Protein AF-A0A4Q1B457-F1 (afdb_monomer_lite)

pLDDT: mean 71.69, std 17.05, range [42.44, 96.44]

Sequence (99 aa):
MKTQLIAQIERELEMIMDTNDELAINKHLYTIETLARLAQESQSVSVVHQSTPKPKVEPAVTEQELKMMGAKVPDTNTNSKNLAVTDDGFGNGESLFDF

Radius of gyration: 23.81 Å; chains: 1; bounding box: 38×52×36 Å

Secondary structure (DSSP, 8-state):
-HHHHHHHHHHHHHHHHH---HHHHHHHHHHHHHHHHHHHHTT-SS-------------SS-HHHHHHTT--PPPTT---------TTS----S-S---

Foldseek 3Di:
DLVVLVVLLVVLVVVLVVDPDPVSNVVSVVVNVVSVVVSVVVVDPDDDDDDDPPPPPPPPADPVNCVVVVHDDDDPPDPPQPFDADPVRDGPRDDPDDD

Structure (mmCIF, N/CA/C/O backbone):
data_AF-A0A4Q1B457-F1
#
_entry.id   AF-A0A4Q1B457-F1
#
loop_
_atom_site.group_PDB
_atom_site.id
_atom_site.type_symbol
_atom_site.label_atom_id
_atom_site.label_alt_id
_atom_site.label_comp_id
_atom_site.label_asym_id
_atom_site.label_entity_id
_atom_site.label_seq_id
_atom_site.pdbx_PDB_ins_code
_atom_site.Cartn_x
_atom_site.Cartn_y
_atom_site.Cartn_z
_atom_site.occupancy
_atom_site.B_iso_or_equiv
_atom_site.auth_seq_id
_atom_site.auth_comp_id
_atom_site.auth_asym_id
_atom_site.auth_atom_id
_atom_site.pdbx_PDB_model_num
ATOM 1 N N . MET A 1 1 ? -11.363 -12.487 3.180 1.00 63.50 1 MET A N 1
ATOM 2 C CA . MET A 1 1 ? -10.325 -11.536 3.634 1.00 63.50 1 MET A CA 1
ATOM 3 C C . MET A 1 1 ? -9.016 -12.258 3.948 1.00 63.50 1 MET A C 1
ATOM 5 O O . MET A 1 1 ? -8.147 -12.219 3.094 1.00 63.50 1 MET A O 1
ATOM 9 N N . LYS A 1 2 ? -8.883 -13.016 5.051 1.00 74.88 2 LYS A N 1
ATOM 10 C CA . LYS A 1 2 ? -7.622 -13.721 5.400 1.00 74.88 2 LYS A CA 1
ATOM 11 C C . LYS A 1 2 ? -7.043 -14.607 4.284 1.00 74.88 2 LYS A C 1
ATOM 13 O O . LYS A 1 2 ? -5.855 -14.532 4.012 1.00 74.88 2 LYS A O 1
ATOM 18 N N . THR A 1 3 ? -7.883 -15.369 3.583 1.00 83.38 3 THR A N 1
ATOM 19 C CA . THR A 1 3 ? -7.453 -16.235 2.467 1.00 83.38 3 THR A CA 1
ATOM 20 C C . THR A 1 3 ? -6.836 -15.460 1.299 1.00 83.38 3 THR A C 1
ATOM 22 O O . THR A 1 3 ? -5.904 -15.945 0.675 1.00 83.38 3 THR A O 1
ATOM 25 N N . GLN A 1 4 ? -7.325 -14.246 1.016 1.00 87.31 4 GLN A N 1
ATOM 26 C CA . GLN A 1 4 ? -6.774 -13.407 -0.057 1.00 87.31 4 GLN A CA 1
ATOM 27 C C . GLN A 1 4 ? -5.407 -12.841 0.336 1.00 87.31 4 GLN A C 1
ATOM 29 O O . GLN A 1 4 ? -4.517 -12.771 -0.501 1.00 87.31 4 GLN A O 1
ATOM 34 N N . LEU A 1 5 ? -5.230 -12.493 1.615 1.00 88.69 5 LEU A N 1
ATOM 35 C CA . LEU A 1 5 ? -3.956 -12.002 2.133 1.00 88.69 5 LEU A CA 1
ATOM 36 C C . LEU A 1 5 ? -2.872 -13.085 2.116 1.00 88.69 5 LEU A C 1
ATOM 38 O O . LEU A 1 5 ? -1.743 -12.824 1.722 1.00 88.69 5 LEU A O 1
ATOM 42 N N . ILE A 1 6 ? -3.236 -14.309 2.508 1.00 90.62 6 ILE A N 1
ATOM 43 C CA . ILE A 1 6 ? -2.336 -15.468 2.457 1.00 90.62 6 ILE A CA 1
ATOM 44 C C . ILE A 1 6 ? -1.913 -15.742 1.009 1.00 90.62 6 ILE A C 1
ATOM 46 O O . ILE A 1 6 ? -0.721 -15.829 0.744 1.00 90.62 6 ILE A O 1
ATOM 50 N N . ALA A 1 7 ? -2.861 -15.759 0.065 1.00 93.25 7 ALA A N 1
ATOM 51 C CA . ALA A 1 7 ? -2.553 -15.952 -1.354 1.00 93.25 7 ALA A CA 1
ATOM 52 C C . ALA A 1 7 ? -1.632 -14.853 -1.927 1.00 93.25 7 ALA A C 1
ATOM 54 O O . ALA A 1 7 ? -0.799 -15.121 -2.789 1.00 93.25 7 ALA A O 1
ATOM 55 N N . GLN A 1 8 ? -1.756 -13.608 -1.451 1.00 92.69 8 GLN A N 1
ATOM 56 C CA . GLN A 1 8 ? -0.844 -12.525 -1.835 1.00 92.69 8 GLN A CA 1
ATOM 57 C C . GLN A 1 8 ? 0.564 -12.727 -1.270 1.00 92.69 8 GLN A C 1
ATOM 59 O O . GLN A 1 8 ? 1.532 -12.527 -1.996 1.00 92.69 8 GLN A O 1
ATOM 64 N N . ILE A 1 9 ? 0.688 -13.158 -0.012 1.00 92.38 9 ILE A N 1
ATOM 65 C CA . ILE A 1 9 ? 1.990 -13.462 0.599 1.00 92.38 9 ILE A CA 1
ATOM 66 C C . ILE A 1 9 ? 2.682 -14.615 -0.140 1.00 92.38 9 ILE A C 1
ATOM 68 O O . ILE A 1 9 ? 3.871 -14.523 -0.425 1.00 92.38 9 ILE A O 1
ATOM 72 N N . GLU A 1 10 ? 1.948 -15.672 -0.494 1.00 93.12 10 GLU A N 1
ATOM 73 C CA . GLU A 1 10 ? 2.481 -16.803 -1.269 1.00 93.12 10 GLU A CA 1
ATOM 74 C C . GLU A 1 10 ? 3.024 -16.355 -2.630 1.00 93.12 10 GLU A C 1
ATOM 76 O O . GLU A 1 10 ? 4.134 -16.726 -3.006 1.00 93.12 10 GLU A O 1
ATOM 81 N N . ARG A 1 11 ? 2.285 -15.489 -3.332 1.00 93.81 11 ARG A N 1
ATOM 82 C CA . ARG A 1 11 ? 2.728 -14.922 -4.608 1.00 93.81 11 ARG A CA 1
ATOM 83 C C . ARG A 1 11 ? 3.998 -14.084 -4.464 1.00 93.81 11 ARG A C 1
ATOM 85 O O . ARG A 1 11 ? 4.897 -14.197 -5.288 1.00 93.81 11 ARG A O 1
ATOM 92 N N . GLU A 1 12 ? 4.076 -13.218 -3.456 1.00 92.19 12 GLU A N 1
ATOM 93 C CA . GLU A 1 12 ? 5.276 -12.396 -3.238 1.00 92.19 12 GLU A CA 1
ATOM 94 C C . GLU A 1 12 ? 6.498 -13.264 -2.892 1.00 92.19 12 GLU A C 1
ATOM 96 O O . GLU A 1 12 ? 7.606 -12.957 -3.324 1.00 92.19 12 GLU A O 1
ATOM 101 N N . LEU A 1 13 ? 6.307 -14.381 -2.178 1.00 92.50 13 LEU A N 1
ATOM 102 C CA . LEU A 1 13 ? 7.374 -15.353 -1.922 1.00 92.50 13 LEU A CA 1
ATOM 103 C C . LEU A 1 13 ? 7.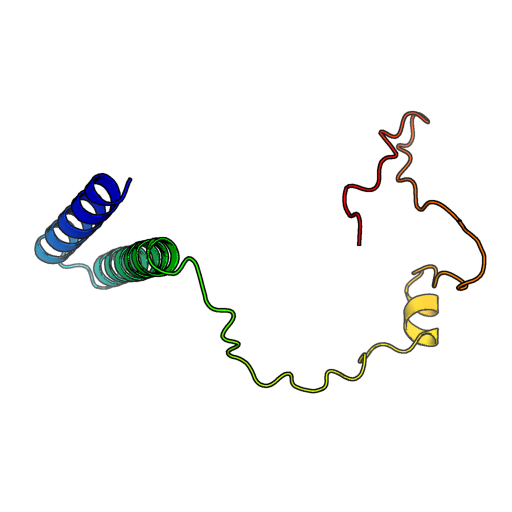859 -16.033 -3.208 1.00 92.50 13 LEU A C 1
ATOM 105 O O . LEU A 1 13 ? 9.064 -16.164 -3.396 1.00 92.50 13 LEU A O 1
ATOM 109 N N . GLU A 1 14 ? 6.950 -16.416 -4.105 1.00 93.69 14 GLU A N 1
ATOM 110 C CA . GLU A 1 14 ? 7.295 -16.971 -5.421 1.00 93.69 14 GLU A CA 1
ATOM 111 C C . GLU A 1 14 ? 8.101 -15.962 -6.258 1.00 93.69 14 GLU A C 1
ATOM 113 O O . GLU A 1 14 ? 9.164 -16.289 -6.782 1.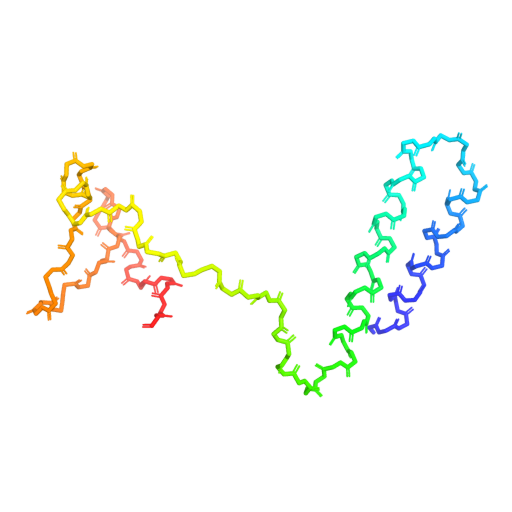00 93.69 14 GLU A O 1
ATOM 118 N N . MET A 1 15 ? 7.679 -14.693 -6.272 1.00 91.06 15 MET A N 1
ATOM 119 C CA . MET A 1 15 ? 8.391 -13.617 -6.974 1.00 91.06 15 MET A CA 1
ATOM 120 C C . MET A 1 15 ? 9.825 -13.411 -6.458 1.00 91.06 15 MET A C 1
ATOM 122 O O . MET A 1 15 ? 10.721 -13.121 -7.254 1.00 91.06 15 MET A O 1
ATOM 126 N N . ILE A 1 16 ? 10.073 -13.576 -5.151 1.00 91.44 16 ILE A N 1
ATOM 127 C CA . ILE A 1 16 ? 11.428 -13.521 -4.569 1.00 91.44 16 ILE A CA 1
ATOM 128 C C . ILE A 1 16 ? 12.301 -14.663 -5.090 1.00 91.44 16 ILE A C 1
ATOM 130 O O . ILE A 1 16 ? 13.486 -14.455 -5.331 1.00 91.44 16 ILE A O 1
ATOM 134 N N . MET A 1 17 ? 11.738 -15.861 -5.265 1.00 87.69 17 MET A N 1
ATOM 135 C CA . MET A 1 17 ? 12.498 -17.016 -5.755 1.00 87.69 17 MET A CA 1
ATOM 136 C C . MET A 1 17 ? 12.916 -16.857 -7.221 1.00 87.69 17 MET A C 1
ATOM 138 O O . MET A 1 17 ? 13.985 -17.332 -7.603 1.00 87.69 17 MET A O 1
ATOM 142 N N . ASP A 1 18 ? 12.108 -16.158 -8.017 1.00 89.69 18 ASP A N 1
ATOM 143 C CA . ASP A 1 18 ? 12.379 -15.919 -9.437 1.00 89.69 18 ASP A CA 1
ATOM 144 C C . ASP A 1 18 ? 13.274 -14.692 -9.692 1.00 89.69 18 ASP A C 1
ATOM 146 O O . ASP A 1 18 ? 13.879 -14.555 -10.764 1.00 89.69 18 ASP A O 1
ATOM 150 N N . THR A 1 19 ? 13.380 -13.775 -8.726 1.00 90.69 19 THR A N 1
ATOM 151 C CA . THR A 1 19 ? 14.169 -12.545 -8.868 1.00 90.69 19 THR A CA 1
ATOM 152 C C . THR A 1 19 ? 15.620 -12.736 -8.423 1.00 90.69 19 THR A C 1
ATOM 154 O O . THR A 1 19 ? 15.914 -13.269 -7.363 1.00 90.69 19 THR A O 1
ATOM 157 N N . ASN A 1 20 ? 16.557 -12.248 -9.244 1.00 88.31 20 ASN A N 1
ATOM 158 C CA . ASN A 1 20 ? 18.000 -12.252 -8.946 1.00 88.31 20 ASN A CA 1
ATOM 159 C C . ASN A 1 20 ? 18.542 -10.850 -8.599 1.00 88.31 20 ASN A C 1
ATOM 161 O O . ASN A 1 20 ? 19.735 -10.689 -8.357 1.00 88.31 20 ASN A O 1
ATOM 165 N N . ASP A 1 21 ? 17.680 -9.828 -8.616 1.00 94.44 21 ASP A N 1
ATOM 166 C CA . ASP A 1 21 ? 18.032 -8.447 -8.285 1.00 94.44 21 ASP A CA 1
ATOM 167 C C . ASP A 1 21 ? 17.756 -8.166 -6.804 1.00 94.44 21 ASP A C 1
ATOM 169 O O . ASP A 1 21 ? 16.621 -8.271 -6.336 1.00 94.44 21 ASP A O 1
ATOM 173 N N . GLU A 1 22 ? 18.791 -7.762 -6.072 1.00 92.19 22 GLU A N 1
ATOM 174 C CA . GLU A 1 22 ? 18.724 -7.460 -4.642 1.00 92.19 22 GLU A CA 1
ATOM 175 C C . GLU A 1 22 ? 17.724 -6.336 -4.333 1.00 92.19 22 GLU A C 1
ATOM 177 O O . GLU A 1 22 ? 17.007 -6.385 -3.329 1.00 92.19 22 GLU A O 1
ATOM 182 N N . LEU A 1 23 ? 17.613 -5.332 -5.208 1.00 93.69 23 LEU A N 1
ATOM 183 C CA . LEU A 1 23 ? 16.649 -4.249 -5.015 1.00 93.69 23 LEU A CA 1
ATOM 184 C C . LEU A 1 23 ? 15.206 -4.751 -5.165 1.00 93.69 23 LEU A C 1
ATOM 186 O O . LEU A 1 23 ? 14.326 -4.323 -4.414 1.00 93.69 23 LEU A O 1
ATOM 190 N N . ALA A 1 24 ? 14.954 -5.647 -6.121 1.00 90.25 24 ALA A N 1
ATOM 191 C CA . ALA A 1 24 ? 13.650 -6.278 -6.299 1.00 90.25 24 ALA A CA 1
ATOM 192 C C . ALA A 1 24 ? 13.293 -7.158 -5.091 1.00 90.25 24 ALA A C 1
ATOM 194 O O . ALA A 1 24 ? 12.198 -7.022 -4.545 1.00 90.25 24 ALA A O 1
ATOM 195 N N . ILE A 1 25 ? 14.242 -7.962 -4.603 1.00 94.94 25 ILE A N 1
ATOM 196 C CA . ILE A 1 25 ? 14.063 -8.810 -3.416 1.00 94.94 25 ILE A CA 1
ATOM 197 C C . ILE A 1 25 ? 13.685 -7.970 -2.189 1.00 94.94 25 ILE A C 1
ATOM 199 O O . ILE A 1 25 ? 12.724 -8.298 -1.496 1.00 94.94 25 ILE A O 1
ATOM 203 N N . ASN A 1 26 ? 14.373 -6.850 -1.943 1.00 94.62 26 ASN A N 1
ATOM 204 C CA . ASN A 1 26 ? 14.061 -5.966 -0.813 1.00 94.62 26 ASN A CA 1
ATOM 205 C C . ASN A 1 26 ? 12.640 -5.382 -0.889 1.00 94.62 26 ASN A C 1
ATOM 207 O O . ASN A 1 26 ? 11.964 -5.260 0.134 1.00 94.62 26 ASN A O 1
ATOM 211 N N . LYS A 1 27 ? 12.160 -5.047 -2.094 1.00 95.19 27 LYS A N 1
ATOM 212 C CA . LYS A 1 27 ? 10.786 -4.558 -2.294 1.00 95.19 27 LYS A CA 1
ATOM 213 C C . LYS A 1 27 ? 9.757 -5.641 -1.986 1.00 95.19 27 LYS A C 1
ATOM 215 O O . LYS A 1 27 ? 8.811 -5.373 -1.252 1.00 95.19 27 LYS A O 1
ATOM 220 N N . HIS A 1 28 ? 9.953 -6.850 -2.509 1.00 94.69 28 HIS A N 1
ATOM 221 C CA . HIS A 1 28 ? 9.061 -7.978 -2.239 1.00 94.69 28 HIS A CA 1
ATOM 222 C C . HIS A 1 28 ? 9.048 -8.339 -0.747 1.00 94.69 28 HIS A C 1
ATOM 224 O O . HIS A 1 28 ? 7.982 -8.520 -0.161 1.00 94.69 28 HIS A O 1
ATOM 230 N N . LEU A 1 29 ? 10.214 -8.340 -0.094 1.00 94.75 29 LEU A N 1
ATOM 231 C CA . LEU A 1 29 ? 10.329 -8.597 1.341 1.00 94.75 29 LEU A CA 1
ATOM 232 C C . LEU A 1 29 ? 9.569 -7.558 2.181 1.00 94.75 29 LEU A C 1
ATOM 234 O O . LEU A 1 29 ? 8.844 -7.926 3.105 1.00 94.75 29 LEU A O 1
ATOM 238 N N . TYR A 1 30 ? 9.684 -6.273 1.835 1.00 96.44 30 TYR A N 1
ATOM 239 C CA . TYR A 1 30 ? 8.926 -5.206 2.489 1.00 96.44 30 TYR A CA 1
ATOM 240 C C . TYR A 1 30 ? 7.411 -5.384 2.309 1.00 96.44 30 TYR A C 1
ATOM 242 O O . TYR A 1 30 ? 6.643 -5.268 3.269 1.00 96.44 30 TYR A O 1
ATOM 250 N N . THR A 1 31 ? 6.962 -5.734 1.101 1.00 95.31 31 THR A N 1
ATOM 251 C CA . THR A 1 31 ? 5.548 -6.040 0.847 1.00 95.31 31 THR A CA 1
ATOM 252 C C . THR A 1 31 ? 5.069 -7.192 1.732 1.00 95.31 31 THR A C 1
ATOM 254 O O . THR A 1 31 ? 4.031 -7.074 2.381 1.00 95.31 31 THR A O 1
ATOM 257 N N . ILE A 1 32 ? 5.847 -8.269 1.854 1.00 94.25 32 ILE A N 1
ATOM 258 C CA . ILE A 1 32 ? 5.512 -9.398 2.732 1.00 94.25 32 ILE A CA 1
ATOM 259 C C . ILE A 1 32 ? 5.408 -8.959 4.197 1.00 94.25 32 ILE A C 1
ATOM 261 O O . ILE A 1 32 ? 4.447 -9.337 4.867 1.00 94.25 32 ILE A O 1
ATOM 265 N N . GLU A 1 33 ? 6.340 -8.143 4.701 1.00 94.19 33 GLU A N 1
ATOM 266 C CA . GLU A 1 33 ? 6.297 -7.636 6.082 1.00 94.19 33 GLU A CA 1
ATOM 267 C C . GLU A 1 33 ? 5.001 -6.855 6.349 1.00 94.19 33 GLU A C 1
ATOM 269 O O . GLU A 1 33 ? 4.331 -7.067 7.365 1.00 94.19 33 GLU A O 1
ATOM 274 N N . THR A 1 34 ? 4.616 -5.973 5.423 1.00 93.06 34 THR A N 1
ATOM 275 C CA . THR A 1 34 ? 3.391 -5.171 5.555 1.00 93.06 34 THR A CA 1
ATOM 276 C C . THR A 1 34 ? 2.127 -6.032 5.505 1.00 93.06 34 THR A C 1
ATOM 278 O O . THR A 1 34 ? 1.243 -5.864 6.350 1.00 93.06 34 THR A O 1
ATOM 281 N N . LEU A 1 35 ? 2.057 -7.009 4.592 1.00 91.81 35 LEU A N 1
ATOM 282 C CA . LEU A 1 35 ? 0.944 -7.959 4.513 1.00 91.81 35 LEU A CA 1
ATOM 283 C C . LEU A 1 35 ? 0.861 -8.840 5.769 1.00 91.81 35 LEU A C 1
ATOM 285 O O . LEU A 1 35 ? -0.229 -9.057 6.299 1.00 91.81 35 LEU A O 1
ATOM 289 N N . ALA A 1 36 ? 1.994 -9.305 6.299 1.00 91.31 36 ALA A N 1
ATOM 290 C CA . ALA A 1 36 ? 2.040 -10.098 7.525 1.00 91.31 36 ALA A CA 1
ATOM 291 C C . ALA A 1 36 ? 1.572 -9.294 8.750 1.00 91.31 36 ALA A C 1
ATOM 293 O O . ALA A 1 36 ? 0.784 -9.799 9.554 1.00 91.31 36 ALA A O 1
ATOM 294 N N . ARG A 1 37 ? 1.987 -8.024 8.862 1.00 90.62 37 ARG A N 1
ATOM 295 C CA . ARG A 1 37 ? 1.487 -7.101 9.894 1.00 90.62 37 ARG A CA 1
ATOM 296 C C . ARG A 1 37 ? -0.025 -6.921 9.815 1.00 90.62 37 ARG A C 1
ATOM 298 O O . ARG A 1 37 ? -0.702 -7.073 10.828 1.00 90.62 37 ARG A O 1
ATOM 305 N N . LEU A 1 38 ? -0.564 -6.684 8.620 1.00 89.06 38 LEU A N 1
ATOM 306 C CA . LEU A 1 38 ? -2.008 -6.539 8.419 1.00 89.06 38 LEU A CA 1
ATOM 307 C C . LEU A 1 38 ? -2.770 -7.829 8.784 1.00 89.06 38 LEU A C 1
ATOM 309 O O . LEU A 1 38 ? -3.851 -7.779 9.379 1.00 89.06 38 LEU A O 1
ATOM 313 N N . ALA A 1 39 ? -2.201 -9.000 8.473 1.00 86.38 39 ALA A N 1
ATOM 314 C CA . ALA A 1 39 ? -2.765 -10.292 8.866 1.00 86.38 39 ALA A CA 1
ATOM 315 C C . ALA A 1 39 ? -2.831 -10.452 10.392 1.00 86.38 39 ALA A C 1
ATOM 317 O O . ALA A 1 39 ? -3.805 -11.006 10.913 1.00 86.38 39 ALA A O 1
ATOM 318 N N . GLN A 1 40 ? -1.797 -9.979 11.091 1.00 83.62 40 GLN A N 1
ATOM 319 C CA . GLN A 1 40 ? -1.678 -10.041 12.544 1.00 83.62 40 GLN A CA 1
ATOM 320 C C . GLN A 1 40 ? -2.636 -9.063 13.232 1.00 83.62 40 GLN A C 1
ATOM 322 O O . GLN A 1 40 ? -3.343 -9.458 14.157 1.00 83.62 40 GLN A O 1
ATOM 327 N N . GLU A 1 41 ? -2.753 -7.836 12.727 1.00 75.62 41 GLU A N 1
ATOM 328 C CA . GLU A 1 41 ? -3.714 -6.844 13.223 1.00 75.62 41 GLU A CA 1
ATOM 329 C C . GLU A 1 41 ? -5.168 -7.310 13.028 1.00 75.62 41 GLU A C 1
ATOM 331 O O . GLU A 1 41 ? -6.011 -7.152 13.909 1.00 75.62 41 GLU A O 1
ATOM 336 N N . SER A 1 42 ? -5.440 -8.032 11.934 1.00 64.38 42 SER A N 1
ATOM 337 C CA . SER A 1 42 ? -6.734 -8.685 11.672 1.00 64.38 42 SER A CA 1
ATOM 338 C C . SER A 1 42 ? -7.047 -9.880 12.598 1.00 64.38 42 SER A C 1
ATOM 340 O O . SER A 1 42 ? -8.123 -10.480 12.494 1.00 64.38 42 SER A O 1
ATOM 342 N N . GLN A 1 43 ? -6.109 -10.305 13.453 1.00 61.31 43 GLN A N 1
ATOM 343 C CA . GLN A 1 43 ? -6.321 -11.319 14.499 1.00 61.31 43 GLN A CA 1
ATOM 344 C C . GLN A 1 43 ? -6.540 -10.679 15.879 1.00 61.31 43 GLN A C 1
ATOM 346 O O . GLN A 1 43 ? -7.214 -11.273 16.718 1.00 61.31 43 GLN A O 1
ATOM 351 N N . SER A 1 44 ? -6.023 -9.472 16.113 1.00 50.00 44 SER A N 1
ATOM 352 C CA . SER A 1 44 ? -6.114 -8.767 17.392 1.00 50.00 44 SER A CA 1
ATOM 353 C C . SER A 1 44 ? -7.290 -7.789 17.429 1.00 50.00 44 SER A C 1
ATOM 355 O O . SER A 1 44 ? -7.106 -6.575 17.476 1.00 50.00 44 SER A O 1
ATOM 357 N N . VAL A 1 45 ? -8.521 -8.306 17.489 1.00 54.06 45 VAL A N 1
ATOM 358 C CA . VAL A 1 45 ? -9.570 -7.571 18.212 1.00 54.06 45 VAL A CA 1
ATOM 359 C C . VAL A 1 45 ? -9.324 -7.874 19.685 1.00 54.06 45 VAL A C 1
ATOM 361 O O . VAL A 1 45 ? -9.499 -9.012 20.113 1.00 54.06 45 VAL A O 1
ATOM 364 N N . SER A 1 46 ? -8.925 -6.851 20.442 1.00 51.19 46 SER A N 1
ATOM 365 C CA . SER A 1 46 ? -8.391 -6.893 21.817 1.00 51.19 46 SER A CA 1
ATOM 366 C C . SER A 1 46 ? -6.873 -7.084 21.849 1.00 51.19 46 SER A C 1
ATOM 368 O O . SER A 1 46 ? -6.367 -8.196 21.833 1.00 51.19 46 SER A O 1
ATOM 370 N N . VAL A 1 47 ? -6.116 -5.992 21.868 1.00 45.62 47 VAL A N 1
ATOM 371 C CA . VAL A 1 47 ? -5.566 -5.402 23.097 1.00 45.62 47 VAL A CA 1
ATOM 372 C C . VAL A 1 47 ? -4.739 -4.182 22.680 1.00 45.62 47 VAL A C 1
ATOM 374 O O . VAL A 1 47 ? -3.816 -4.270 21.875 1.00 45.62 47 VAL A O 1
ATOM 377 N N . VAL A 1 48 ? -5.073 -3.038 23.269 1.00 53.19 48 VAL A N 1
ATOM 378 C CA . VAL A 1 48 ? -4.217 -1.853 23.315 1.00 53.19 48 VAL A CA 1
ATOM 379 C C . VAL A 1 48 ? -2.886 -2.252 23.960 1.00 53.19 48 VAL A C 1
ATOM 381 O O . VAL A 1 48 ? -2.814 -2.391 25.174 1.00 53.19 48 VAL A O 1
ATOM 384 N N . HIS A 1 49 ? -1.831 -2.436 23.169 1.00 44.88 49 HIS A N 1
ATOM 385 C CA . HIS A 1 49 ? -0.456 -2.461 23.672 1.00 44.88 49 HIS A CA 1
ATOM 386 C C . HIS A 1 49 ? 0.452 -1.623 22.768 1.00 44.88 49 HIS A C 1
ATOM 388 O O . HIS A 1 49 ? 1.137 -2.096 21.869 1.00 44.88 49 HIS A O 1
ATOM 394 N N . GLN A 1 50 ? 0.392 -0.319 23.026 1.00 58.75 50 GLN A N 1
ATOM 395 C CA . GLN A 1 50 ? 1.537 0.490 23.443 1.00 58.75 50 GLN A CA 1
ATOM 396 C C . GLN A 1 50 ? 2.926 -0.072 23.084 1.00 58.75 50 GLN A C 1
ATOM 398 O O . GLN A 1 50 ? 3.451 -0.960 23.750 1.00 58.75 50 GLN A O 1
ATOM 403 N N . SER A 1 51 ? 3.578 0.545 22.101 1.00 50.31 51 SER A N 1
ATOM 404 C CA . SER A 1 51 ? 5.037 0.509 21.973 1.00 50.31 51 SER A CA 1
ATOM 405 C C . SER A 1 51 ? 5.561 1.812 21.372 1.00 50.31 51 SER A C 1
ATOM 407 O O . SER A 1 51 ? 5.848 1.913 20.193 1.00 50.31 51 SER A O 1
ATOM 409 N N . THR A 1 52 ? 5.684 2.829 22.223 1.00 49.25 52 THR A N 1
ATOM 410 C CA . THR A 1 52 ? 6.901 3.648 22.350 1.00 49.25 52 THR A CA 1
ATOM 411 C C . THR A 1 52 ? 6.881 4.298 23.741 1.00 49.25 52 THR A C 1
ATOM 413 O O . THR A 1 52 ? 5.812 4.716 24.204 1.00 49.25 52 THR A O 1
ATOM 416 N N . PRO A 1 53 ? 8.013 4.394 24.464 1.00 49.19 53 PRO A N 1
ATOM 417 C CA . PRO A 1 53 ? 8.106 5.373 25.533 1.00 49.19 53 PRO A CA 1
ATOM 418 C C . PRO A 1 53 ? 7.949 6.735 24.861 1.00 49.19 53 PRO A C 1
ATOM 420 O O . PRO A 1 53 ? 8.750 7.090 24.001 1.00 49.19 53 PRO A O 1
ATOM 423 N N . LYS A 1 54 ? 6.899 7.480 25.213 1.00 44.94 54 LYS A N 1
ATOM 424 C CA . LYS A 1 54 ? 6.812 8.900 24.877 1.00 44.94 54 LYS A CA 1
ATOM 425 C C . LYS A 1 54 ? 8.130 9.536 25.341 1.00 44.94 54 LYS A C 1
ATOM 427 O O . LYS A 1 54 ? 8.341 9.572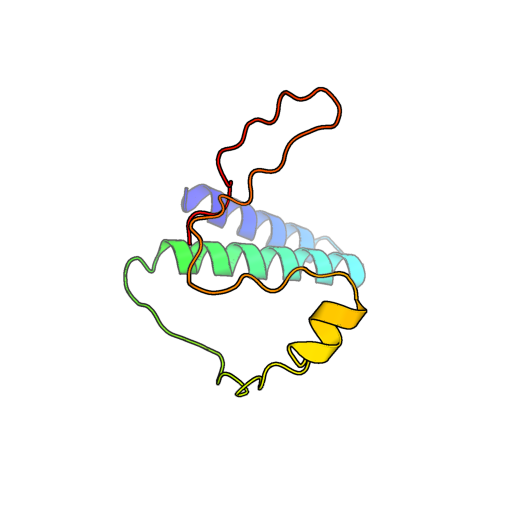 26.558 1.00 44.94 54 LYS A O 1
ATOM 432 N N . PRO A 1 55 ? 9.008 10.068 24.468 1.00 42.44 55 PRO A N 1
ATOM 433 C CA . PRO A 1 55 ? 9.785 11.192 24.934 1.00 42.44 55 PRO A CA 1
ATOM 434 C C . PRO A 1 55 ? 8.735 12.221 25.338 1.00 42.44 55 PRO A C 1
ATOM 436 O O . PRO A 1 55 ? 7.766 12.470 24.615 1.00 42.44 55 PRO A O 1
ATOM 439 N N . LYS A 1 56 ? 8.855 12.730 26.557 1.00 51.22 56 LYS A N 1
ATOM 440 C CA . LYS A 1 56 ? 8.131 13.913 26.988 1.00 51.22 56 LYS A CA 1
ATOM 441 C C . LYS A 1 56 ? 8.594 15.024 26.046 1.00 51.22 56 LYS A C 1
ATOM 443 O O . LYS A 1 56 ? 9.612 15.656 26.295 1.00 51.22 56 LYS A O 1
ATOM 448 N N . VAL A 1 57 ? 7.924 15.157 24.903 1.00 51.75 57 VAL A N 1
ATOM 449 C CA . VAL A 1 57 ? 8.089 16.290 24.006 1.00 51.75 57 VAL A CA 1
ATOM 450 C C . VAL A 1 57 ? 7.439 17.428 24.764 1.00 51.75 57 VAL A C 1
ATOM 452 O O . VAL A 1 57 ? 6.228 17.631 24.717 1.00 51.75 57 VAL A O 1
ATOM 455 N N . GLU A 1 58 ? 8.249 18.098 25.575 1.00 58.22 58 GLU A N 1
ATOM 456 C CA . GLU A 1 58 ? 8.003 19.496 25.877 1.00 58.22 58 GLU A CA 1
ATOM 457 C C . GLU A 1 58 ? 7.714 20.170 24.532 1.00 58.22 58 GLU A C 1
ATOM 459 O O . GLU A 1 58 ? 8.443 19.903 23.569 1.00 58.22 58 GLU A O 1
ATOM 464 N N . PRO A 1 59 ? 6.621 20.938 24.400 1.00 55.44 59 PRO A N 1
ATOM 465 C CA . PRO A 1 59 ? 6.337 21.613 23.150 1.00 55.44 59 PRO A CA 1
ATOM 466 C C . PRO A 1 59 ? 7.530 22.523 22.858 1.00 55.44 59 PRO A C 1
ATOM 468 O O . PRO A 1 59 ? 7.716 23.544 23.509 1.00 55.44 59 PRO A O 1
ATOM 471 N N . ALA A 1 60 ? 8.365 22.126 21.896 1.00 61.09 60 ALA A N 1
ATOM 472 C CA . ALA A 1 60 ? 9.581 22.836 21.503 1.00 61.09 60 ALA A CA 1
ATOM 473 C C . ALA A 1 60 ? 9.279 24.154 20.762 1.00 61.09 60 ALA A C 1
ATOM 475 O O . ALA A 1 60 ? 10.131 24.677 20.055 1.00 61.09 60 ALA A O 1
ATOM 476 N N . VAL A 1 61 ? 8.047 24.653 20.885 1.00 63.06 61 VAL A N 1
ATOM 477 C CA . VAL A 1 61 ? 7.579 25.901 20.304 1.00 63.06 61 VAL A CA 1
ATOM 478 C C . VAL A 1 61 ? 6.726 26.588 21.359 1.00 63.06 61 VAL A C 1
ATOM 480 O O . VAL A 1 61 ? 5.660 26.104 21.746 1.00 63.06 61 VAL A O 1
ATOM 483 N N . THR A 1 62 ? 7.228 27.710 21.850 1.00 71.94 62 THR A N 1
ATOM 484 C CA . THR A 1 62 ? 6.575 28.532 22.866 1.00 71.94 62 THR A CA 1
ATOM 485 C C . THR A 1 62 ? 5.378 29.255 22.247 1.00 71.94 62 THR A C 1
ATOM 487 O O . THR A 1 62 ? 5.384 29.599 21.065 1.00 71.94 62 THR A O 1
ATOM 490 N N . GLU A 1 63 ? 4.358 29.576 23.041 1.00 70.06 63 GLU A N 1
ATOM 491 C CA . GLU A 1 63 ? 3.192 30.360 22.592 1.00 70.06 63 GLU A CA 1
ATOM 492 C C . GLU A 1 63 ? 3.590 31.690 21.924 1.00 70.06 63 GLU A C 1
ATOM 494 O O . GLU A 1 63 ? 2.961 32.145 20.965 1.00 70.06 63 GLU A O 1
ATOM 499 N N . GLN A 1 64 ? 4.683 32.297 22.394 1.00 69.50 64 GLN A N 1
ATOM 500 C CA . GLN A 1 64 ? 5.266 33.491 21.787 1.00 69.50 64 GLN A CA 1
ATOM 501 C C . GLN A 1 64 ? 5.842 33.225 20.389 1.00 69.50 64 GLN A C 1
ATOM 503 O O . GLN A 1 64 ? 5.645 34.049 19.497 1.00 69.50 64 GLN A O 1
ATOM 508 N N . GLU A 1 65 ? 6.505 32.088 20.171 1.00 67.25 65 GLU A N 1
ATOM 509 C CA . GLU A 1 65 ? 7.039 31.701 18.857 1.00 67.25 65 GLU A CA 1
ATOM 510 C C . GLU A 1 65 ? 5.907 31.405 17.869 1.00 67.25 65 GLU A C 1
ATOM 512 O O . GLU A 1 65 ? 5.949 31.871 16.731 1.00 67.25 65 GLU A O 1
ATOM 517 N N . LEU A 1 66 ? 4.836 30.735 18.315 1.00 69.62 66 LEU A N 1
ATOM 518 C CA . LEU A 1 66 ? 3.632 30.519 17.502 1.00 69.62 66 LEU A CA 1
ATOM 519 C C . LEU A 1 66 ? 3.029 31.845 17.020 1.00 69.62 66 LEU A C 1
ATOM 521 O O . LEU A 1 66 ? 2.695 31.988 15.842 1.00 69.62 66 LEU A O 1
ATOM 525 N N . LYS A 1 67 ? 2.967 32.850 17.901 1.00 73.19 67 LYS A N 1
ATOM 526 C CA . LYS A 1 67 ? 2.478 34.186 17.545 1.00 73.19 67 LYS A CA 1
ATOM 527 C C . LYS A 1 67 ? 3.381 34.893 16.530 1.00 73.19 67 LYS A C 1
ATOM 529 O O . LYS A 1 67 ? 2.871 35.578 15.645 1.00 73.19 67 LYS A O 1
ATOM 534 N N . MET A 1 68 ? 4.701 34.717 16.625 1.00 74.12 68 MET A N 1
ATOM 535 C CA . MET A 1 68 ? 5.655 35.286 15.662 1.00 74.12 68 MET A CA 1
ATOM 536 C C . MET A 1 68 ? 5.584 34.614 14.285 1.00 74.12 68 MET A C 1
ATOM 538 O O . MET A 1 68 ? 5.840 35.274 13.283 1.00 74.12 68 MET A O 1
ATOM 542 N N . MET A 1 69 ? 5.179 33.343 14.213 1.00 73.25 69 MET A N 1
ATOM 543 C CA . MET A 1 69 ? 4.958 32.630 12.946 1.00 73.25 69 MET A CA 1
ATOM 544 C C . MET A 1 69 ? 3.575 32.883 12.324 1.00 73.25 69 MET A C 1
ATOM 546 O O . MET A 1 69 ? 3.220 32.263 11.324 1.00 73.25 69 MET A O 1
ATOM 550 N N . GLY A 1 70 ? 2.780 33.791 12.899 1.00 62.91 70 GLY A N 1
ATOM 551 C CA .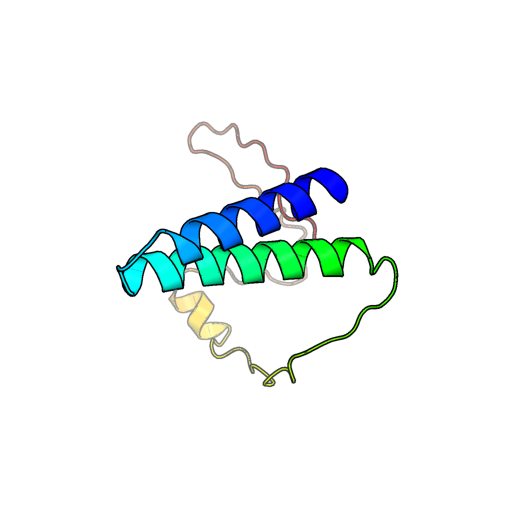 GLY A 1 70 ? 1.448 34.130 12.396 1.00 62.91 70 GLY A CA 1
ATOM 552 C C . GLY A 1 70 ? 0.364 33.107 12.747 1.00 62.91 70 GLY A C 1
ATOM 553 O O . GLY A 1 70 ? -0.766 33.241 12.276 1.00 62.91 70 GLY A O 1
ATOM 554 N N . ALA A 1 71 ? 0.665 32.116 13.595 1.00 63.56 71 ALA A N 1
ATOM 555 C CA . ALA A 1 71 ? -0.354 31.228 14.132 1.00 63.56 71 ALA A CA 1
ATOM 556 C C . ALA A 1 71 ? -1.185 31.979 15.185 1.00 63.56 71 ALA A C 1
ATOM 558 O O . ALA A 1 71 ? -0.655 32.580 16.124 1.00 63.56 71 ALA A O 1
ATOM 559 N N . LYS A 1 72 ? -2.514 31.948 15.040 1.00 63.22 72 LYS A N 1
ATOM 560 C CA . LYS A 1 72 ? -3.430 32.428 16.078 1.00 63.22 72 LYS A CA 1
ATOM 561 C C . LYS A 1 72 ? -3.520 31.369 17.172 1.00 63.22 72 LYS A C 1
ATOM 563 O O . LYS A 1 72 ? -4.104 30.313 16.954 1.00 63.22 72 LYS A O 1
ATOM 568 N N . VAL A 1 73 ? -2.944 31.659 18.336 1.00 61.50 73 VAL A N 1
ATOM 569 C CA . VAL A 1 73 ? -3.156 30.859 19.548 1.00 61.50 73 VAL A CA 1
ATOM 570 C C . VAL A 1 73 ? -4.607 31.090 19.998 1.00 61.50 73 VAL A C 1
ATOM 572 O O . VAL A 1 73 ? -4.979 32.248 20.198 1.00 61.50 73 VAL A O 1
ATOM 575 N N . PRO A 1 74 ? -5.456 30.051 20.084 1.00 62.00 74 PRO A N 1
ATOM 576 C CA . PRO A 1 74 ? -6.837 30.221 20.511 1.00 62.00 74 PRO A CA 1
ATOM 577 C C . PRO A 1 74 ? -6.879 30.518 22.012 1.00 62.00 74 PRO A C 1
ATOM 579 O O . PRO A 1 74 ? -6.481 29.690 22.829 1.00 62.00 74 PRO A O 1
ATOM 582 N N . ASP A 1 75 ? -7.388 31.693 22.382 1.00 58.41 75 ASP A N 1
ATOM 583 C CA . ASP A 1 75 ? -7.737 31.984 23.770 1.00 58.41 75 ASP A CA 1
ATOM 584 C C . ASP A 1 75 ? -8.840 31.006 24.198 1.00 58.41 75 ASP A C 1
ATOM 586 O O . ASP A 1 75 ? -9.908 30.945 23.578 1.00 58.41 75 ASP A O 1
ATOM 590 N N . THR A 1 76 ? -8.603 30.241 25.265 1.00 53.66 76 THR A N 1
ATOM 591 C CA . THR A 1 76 ? -9.471 29.160 25.774 1.00 53.66 76 THR A CA 1
ATOM 592 C C . THR A 1 76 ? -10.816 29.638 26.348 1.00 53.66 76 THR A C 1
ATOM 594 O O . THR A 1 76 ? -11.369 29.013 27.248 1.00 53.66 76 THR A O 1
ATOM 597 N N . ASN A 1 77 ? -11.364 30.756 25.868 1.00 50.72 77 ASN A N 1
ATOM 598 C CA . ASN A 1 77 ? -12.656 31.277 26.308 1.00 50.72 77 ASN A CA 1
ATOM 599 C C . ASN A 1 77 ? -13.487 31.941 25.199 1.00 50.72 77 ASN A C 1
ATOM 601 O O . ASN A 1 77 ? -14.383 32.736 25.472 1.00 50.72 77 ASN A O 1
ATOM 605 N N . THR A 1 78 ? -13.238 31.615 23.931 1.00 47.56 78 THR A N 1
ATOM 606 C CA . THR A 1 78 ? -14.216 31.923 22.884 1.00 47.56 78 THR A CA 1
ATOM 607 C C . THR A 1 78 ? -14.430 30.698 22.021 1.00 47.56 78 THR A C 1
ATOM 609 O O . THR A 1 78 ? -13.495 30.147 21.450 1.00 47.56 78 THR A O 1
ATOM 612 N N . ASN A 1 79 ? -15.689 30.274 21.942 1.00 54.28 79 ASN A N 1
ATOM 613 C CA . ASN A 1 79 ? -16.214 29.245 21.051 1.00 54.28 79 ASN A CA 1
ATOM 614 C C . ASN A 1 79 ? -16.140 29.757 19.595 1.00 54.28 79 ASN A C 1
ATOM 616 O O . ASN A 1 79 ? -17.148 29.977 18.924 1.00 54.28 79 ASN A O 1
ATOM 620 N N . SER A 1 80 ? -14.927 30.085 19.151 1.00 52.66 80 SER A N 1
ATOM 621 C CA . SER A 1 80 ? -14.612 30.556 17.816 1.00 52.66 80 SER A CA 1
ATOM 622 C C . SER A 1 80 ? -14.368 29.318 16.974 1.00 52.66 80 SER A C 1
ATOM 624 O O . SER A 1 80 ? -13.276 28.762 16.906 1.00 52.66 80 SER A O 1
ATOM 626 N N . LYS A 1 81 ? -15.465 28.840 16.385 1.00 58.00 81 LYS A N 1
ATOM 627 C CA . LYS A 1 81 ? -15.462 27.802 15.362 1.00 58.00 81 LYS A CA 1
ATOM 628 C C . LYS A 1 81 ? -14.425 28.207 14.312 1.00 58.00 81 LYS A C 1
ATOM 630 O O . LYS A 1 81 ? -14.642 29.173 13.581 1.00 58.00 81 LYS A O 1
ATOM 635 N N . ASN A 1 82 ? -13.290 27.512 14.277 1.00 56.47 82 ASN A N 1
ATOM 636 C CA . ASN A 1 82 ? -12.287 27.651 13.227 1.00 56.47 82 ASN A CA 1
ATOM 637 C C . ASN A 1 82 ? -12.876 27.049 11.945 1.00 56.47 82 ASN A C 1
ATOM 639 O O . ASN A 1 82 ? -12.550 25.932 11.560 1.00 56.47 82 ASN A O 1
ATOM 643 N N . LEU A 1 83 ? -13.832 27.753 11.340 1.00 61.75 83 LEU A N 1
ATOM 644 C CA . LEU A 1 83 ? -14.451 27.340 10.092 1.00 61.75 83 LEU A CA 1
ATOM 645 C C . LEU A 1 83 ? -13.539 27.797 8.964 1.00 61.75 83 LEU A C 1
ATOM 647 O O . LEU A 1 83 ? -13.334 28.995 8.773 1.00 61.75 83 LEU A O 1
ATOM 651 N N . ALA A 1 84 ? -12.971 26.840 8.238 1.00 60.69 84 ALA A N 1
ATOM 652 C CA . ALA A 1 84 ? -12.286 27.133 6.993 1.00 60.69 84 ALA A CA 1
ATOM 653 C C . ALA A 1 84 ? -13.325 27.664 5.993 1.00 60.69 84 ALA A C 1
ATOM 655 O O . ALA A 1 84 ? -14.202 26.929 5.541 1.00 60.69 84 ALA A O 1
ATOM 656 N N . VAL A 1 85 ? -13.255 28.962 5.701 1.00 63.72 85 VAL A N 1
ATOM 657 C CA . VAL A 1 85 ? -14.080 29.626 4.688 1.00 63.72 85 VAL A CA 1
ATOM 658 C C . VAL A 1 85 ? -13.219 29.819 3.445 1.00 63.72 85 VAL A C 1
ATOM 660 O O . VAL A 1 85 ? -12.094 30.309 3.536 1.00 63.72 85 VAL A O 1
ATOM 663 N N . THR A 1 86 ? -13.725 29.388 2.296 1.00 61.09 86 THR A N 1
ATOM 664 C CA . THR A 1 86 ? -13.118 29.628 0.983 1.00 61.09 86 THR A CA 1
ATOM 665 C C . THR A 1 86 ? -13.373 31.071 0.531 1.00 61.09 86 THR A C 1
ATOM 667 O O . THR A 1 86 ? -14.293 31.731 1.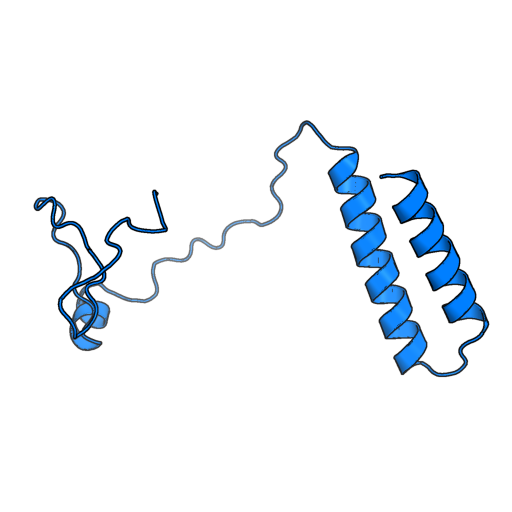008 1.00 61.09 86 THR A O 1
ATOM 670 N N . ASP A 1 87 ? -12.542 31.584 -0.379 1.00 61.72 87 ASP A N 1
ATOM 671 C CA . ASP A 1 87 ? -12.559 32.980 -0.871 1.00 61.72 87 ASP A CA 1
ATOM 672 C C . ASP A 1 87 ? -13.894 33.407 -1.531 1.00 61.72 87 ASP A C 1
ATOM 674 O O . ASP A 1 87 ? -14.203 34.588 -1.650 1.00 61.72 87 ASP A O 1
ATOM 678 N N . ASP A 1 88 ? -14.738 32.445 -1.904 1.00 64.12 88 ASP A N 1
ATOM 679 C CA . ASP A 1 88 ? -16.089 32.649 -2.441 1.00 64.12 88 ASP A CA 1
ATOM 680 C C . ASP A 1 88 ? -17.182 32.771 -1.359 1.00 64.12 88 ASP 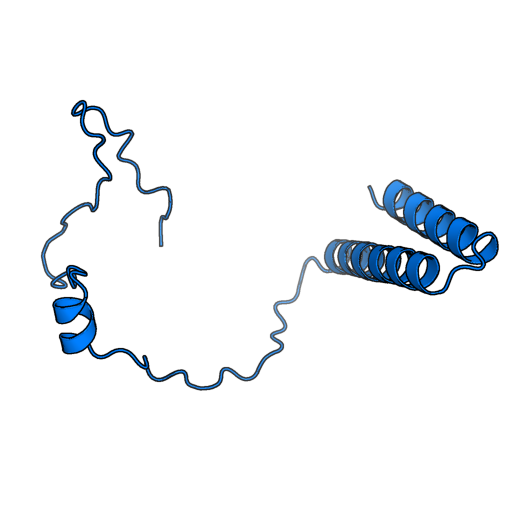A C 1
ATOM 682 O O . ASP A 1 88 ? -18.364 32.916 -1.676 1.00 64.12 88 ASP A O 1
ATOM 686 N N . GLY A 1 89 ? -16.807 32.722 -0.077 1.00 61.75 89 GLY A N 1
ATOM 687 C CA . GLY A 1 89 ? -17.725 32.804 1.058 1.00 61.75 89 GLY A CA 1
ATOM 688 C C . GLY A 1 89 ? -18.527 31.525 1.325 1.00 61.75 89 GLY A C 1
ATOM 689 O O . GLY A 1 89 ? -19.319 31.505 2.268 1.00 61.75 89 GLY A O 1
ATOM 690 N N . PHE A 1 90 ? -18.311 30.450 0.557 1.00 58.22 90 PHE A N 1
ATOM 691 C CA . PHE A 1 90 ? -18.996 29.162 0.704 1.00 58.22 90 PHE A CA 1
ATOM 692 C C . PHE A 1 90 ? -18.033 28.072 1.191 1.00 58.22 90 PHE A C 1
ATOM 694 O O . PHE A 1 90 ? -17.647 27.169 0.458 1.00 58.22 90 PHE A O 1
ATOM 701 N N . GLY A 1 91 ? -17.668 28.129 2.473 1.00 57.38 91 GLY A N 1
ATOM 702 C CA . GLY A 1 91 ? -16.926 27.047 3.123 1.00 57.38 91 GLY A CA 1
ATOM 703 C C . GLY A 1 91 ? -17.853 25.932 3.610 1.00 57.38 91 GLY A C 1
ATOM 704 O O . GLY A 1 91 ? -18.853 26.207 4.276 1.00 57.38 91 GLY A O 1
ATOM 705 N N . ASN A 1 92 ? -17.490 24.670 3.361 1.00 62.44 92 ASN A N 1
ATOM 706 C CA . ASN A 1 92 ? -18.130 23.480 3.945 1.00 62.44 92 ASN A CA 1
ATOM 707 C C . ASN A 1 92 ? -17.762 23.347 5.432 1.00 62.44 92 ASN A C 1
ATOM 709 O O . ASN A 1 92 ? -17.176 22.345 5.820 1.00 62.44 92 ASN A O 1
ATOM 713 N N . GLY A 1 93 ? -18.014 24.389 6.230 1.00 58.62 93 GLY A N 1
ATOM 714 C CA . GLY A 1 93 ? -17.481 24.626 7.574 1.00 58.62 93 GLY A CA 1
ATOM 715 C C . GLY A 1 93 ? -17.902 23.632 8.663 1.00 58.62 93 GLY A C 1
ATOM 716 O O . GLY A 1 93 ? -18.236 24.046 9.767 1.00 58.62 93 GLY A O 1
ATOM 717 N N . GLU A 1 94 ? -17.877 22.335 8.399 1.00 59.81 94 GLU A N 1
ATOM 718 C CA . GLU A 1 94 ? -17.656 21.332 9.425 1.00 59.81 94 GLU A CA 1
ATOM 719 C C . GLU A 1 94 ? -16.150 21.088 9.509 1.00 59.81 94 GLU A C 1
ATOM 721 O O . GLU A 1 94 ? -15.479 20.796 8.517 1.00 59.81 94 GLU A O 1
ATOM 726 N N . SER A 1 95 ? -15.592 21.274 10.704 1.00 60.50 95 SER A N 1
ATOM 727 C CA . SER A 1 95 ? -14.216 20.874 10.968 1.00 60.50 95 SER A CA 1
ATOM 728 C C . SER A 1 95 ? -14.127 19.365 10.733 1.00 60.50 95 SER A C 1
ATOM 730 O O . SER A 1 95 ? -14.744 18.593 11.458 1.00 60.50 95 SER A O 1
ATOM 732 N N . LEU A 1 96 ? -13.359 18.940 9.726 1.00 61.69 96 LEU A N 1
ATOM 733 C CA . LEU A 1 96 ? -13.055 17.524 9.440 1.00 61.69 96 LEU A CA 1
ATOM 734 C C . LEU A 1 96 ? -12.299 16.827 10.579 1.00 61.69 96 LEU A C 1
ATOM 736 O O . LEU A 1 96 ? -12.091 15.616 10.553 1.00 61.69 96 LEU A O 1
ATOM 740 N N . PHE A 1 97 ? -11.879 17.610 11.564 1.00 62.69 97 PHE A N 1
ATOM 741 C CA . PHE A 1 97 ? -11.281 17.142 12.785 1.00 62.69 97 PHE A CA 1
ATOM 742 C C . PHE A 1 97 ? -12.192 17.521 13.952 1.00 62.69 97 PHE A C 1
ATOM 744 O O . PHE A 1 97 ? -12.254 18.690 14.347 1.00 62.69 97 PHE A O 1
ATOM 751 N N . ASP A 1 98 ? -12.918 16.523 14.443 1.00 51.88 98 ASP A N 1
ATOM 752 C CA . ASP A 1 98 ? -13.590 16.524 15.738 1.00 51.88 98 ASP A CA 1
ATOM 753 C C . ASP A 1 98 ? -12.606 15.881 16.729 1.00 51.88 98 ASP A C 1
ATOM 755 O O . ASP A 1 98 ? -12.213 14.724 16.543 1.00 51.88 98 ASP A O 1
ATOM 759 N N . PHE A 1 99 ? -12.107 16.661 17.690 1.00 57.56 99 PHE A N 1
ATOM 760 C CA . PHE A 1 99 ? -11.132 16.233 18.701 1.00 57.56 99 PHE A CA 1
ATOM 761 C C . PHE A 1 99 ? -11.702 16.440 20.102 1.00 57.56 99 PHE A C 1
ATOM 763 O O . PHE A 1 99 ? -12.228 17.549 20.354 1.00 57.56 99 PHE A O 1
#